Protein AF-A0A1W1H6T3-F1 (afdb_monomer)

Radius of gyration: 13.87 Å; Cα contacts (8 Å, |Δi|>4): 87; chains: 1; bounding box: 42×27×28 Å

Structure (mmCIF, N/CA/C/O backbone):
data_AF-A0A1W1H6T3-F1
#
_entry.id   AF-A0A1W1H6T3-F1
#
loop_
_atom_site.group_PDB
_atom_site.id
_atom_site.type_symbol
_atom_site.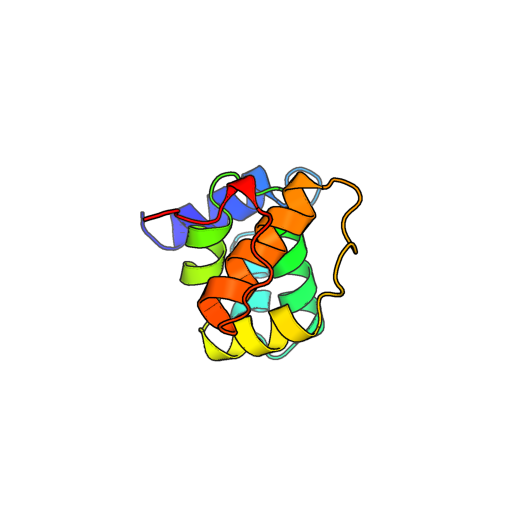label_atom_id
_atom_site.label_alt_id
_atom_site.label_comp_id
_atom_site.label_asym_id
_atom_site.label_entity_id
_atom_site.label_seq_id
_atom_site.pdbx_PDB_ins_code
_atom_site.Cartn_x
_atom_site.Cartn_y
_atom_site.Cartn_z
_atom_site.occupancy
_atom_site.B_iso_or_equiv
_atom_site.auth_seq_id
_atom_site.auth_comp_id
_atom_site.auth_asym_id
_atom_site.auth_atom_id
_atom_site.pdbx_PDB_model_num
ATOM 1 N N . MET A 1 1 ? 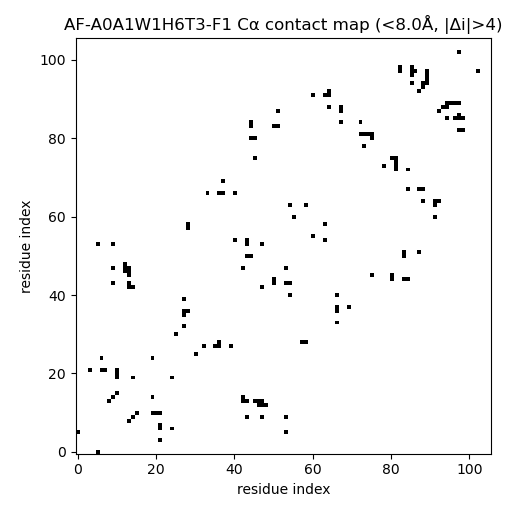-8.149 17.213 2.081 1.00 58.66 1 MET A N 1
ATOM 2 C CA . MET A 1 1 ? -8.982 16.043 1.744 1.00 58.66 1 MET A CA 1
ATOM 3 C C . MET A 1 1 ? -9.211 15.285 3.036 1.00 58.66 1 MET A C 1
ATOM 5 O O . MET A 1 1 ? -8.232 14.930 3.682 1.00 58.66 1 MET A O 1
ATOM 9 N N . ASN A 1 2 ? -10.466 15.195 3.460 1.00 77.31 2 ASN A N 1
ATOM 10 C CA . ASN A 1 2 ? -10.915 14.418 4.617 1.00 77.31 2 ASN A CA 1
ATOM 11 C C . ASN A 1 2 ? -10.871 12.910 4.291 1.00 77.31 2 ASN A C 1
ATOM 13 O O . ASN A 1 2 ? -10.781 12.523 3.126 1.00 77.31 2 ASN A O 1
ATOM 17 N N . GLU A 1 3 ? -10.887 12.074 5.325 1.00 77.94 3 GLU A N 1
ATOM 18 C CA . GLU A 1 3 ? -10.712 10.616 5.233 1.00 77.94 3 GLU A CA 1
ATOM 19 C C . GLU A 1 3 ? -11.778 9.951 4.351 1.00 77.94 3 GLU A C 1
ATOM 21 O O . GLU A 1 3 ? -11.442 9.199 3.439 1.00 77.94 3 GLU A O 1
ATOM 26 N N . THR A 1 4 ? -13.039 10.365 4.495 1.00 81.75 4 THR A N 1
ATOM 27 C CA . THR A 1 4 ? -14.160 9.920 3.651 1.00 81.75 4 THR A CA 1
ATOM 28 C C . THR A 1 4 ? -13.899 10.134 2.157 1.00 81.75 4 THR A C 1
ATOM 30 O O . THR A 1 4 ? -14.205 9.266 1.341 1.00 81.75 4 THR A O 1
ATOM 33 N N . ASN A 1 5 ? -13.282 11.256 1.770 1.00 89.50 5 ASN A N 1
ATOM 34 C CA . ASN A 1 5 ? -12.971 11.508 0.362 1.00 89.50 5 ASN A CA 1
ATOM 35 C C . ASN A 1 5 ? -11.856 10.592 -0.155 1.00 89.50 5 ASN A C 1
ATOM 37 O O . ASN A 1 5 ? -11.878 10.229 -1.325 1.00 89.50 5 ASN A O 1
ATOM 41 N N . ILE A 1 6 ? -10.901 10.192 0.692 1.00 94.19 6 ILE A N 1
ATOM 42 C CA . ILE A 1 6 ? -9.864 9.228 0.297 1.00 94.19 6 ILE A CA 1
ATOM 43 C C . ILE A 1 6 ? -10.477 7.846 0.072 1.00 94.19 6 ILE A C 1
ATOM 45 O O . ILE A 1 6 ? -10.168 7.222 -0.939 1.00 94.19 6 ILE A O 1
ATOM 49 N N . LEU A 1 7 ? -11.358 7.384 0.962 1.00 95.88 7 LEU A N 1
ATOM 50 C CA . LEU A 1 7 ? -11.999 6.071 0.828 1.00 95.88 7 LEU A CA 1
ATOM 51 C C . LEU A 1 7 ? -12.849 5.982 -0.445 1.00 95.88 7 LEU A C 1
ATOM 53 O O . LEU A 1 7 ? -12.729 5.020 -1.199 1.00 95.88 7 LEU A O 1
ATOM 57 N N . ASN A 1 8 ? -13.626 7.027 -0.743 1.00 95.25 8 ASN A N 1
ATOM 58 C CA . ASN A 1 8 ? -14.386 7.109 -1.993 1.00 95.25 8 ASN A CA 1
ATOM 59 C C . ASN A 1 8 ? -13.478 7.095 -3.232 1.00 95.25 8 ASN A C 1
ATOM 61 O O . ASN A 1 8 ? -13.782 6.413 -4.211 1.00 95.25 8 ASN A O 1
ATOM 65 N N . THR A 1 9 ? -12.343 7.802 -3.196 1.00 94.94 9 THR A N 1
ATOM 66 C CA . THR A 1 9 ? -11.344 7.748 -4.276 1.00 94.94 9 THR A CA 1
ATOM 67 C C . THR A 1 9 ? -10.770 6.344 -4.436 1.00 94.94 9 THR A C 1
ATOM 69 O O . THR A 1 9 ? -10.646 5.869 -5.560 1.00 94.94 9 THR A O 1
ATOM 72 N N . VAL A 1 10 ? -10.466 5.645 -3.339 1.00 97.00 10 VAL A N 1
ATOM 73 C CA . VAL A 1 10 ? -9.972 4.263 -3.398 1.00 97.00 10 VAL A CA 1
ATOM 74 C C . VAL A 1 10 ? -10.995 3.330 -4.028 1.00 97.00 10 VAL A C 1
ATOM 76 O O . VAL A 1 10 ? -10.615 2.544 -4.888 1.00 97.00 10 VAL A O 1
ATOM 79 N N . ILE A 1 11 ? -12.275 3.439 -3.677 1.00 97.12 11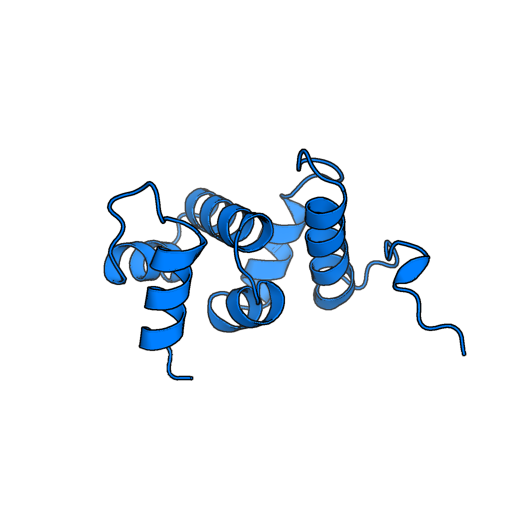 ILE A N 1
ATOM 80 C CA . ILE A 1 11 ? -13.326 2.631 -4.312 1.00 97.12 11 ILE A CA 1
ATOM 81 C C . ILE A 1 11 ? -13.377 2.927 -5.811 1.00 97.12 11 ILE A C 1
ATOM 83 O O . ILE A 1 11 ? -13.238 2.020 -6.628 1.00 97.12 11 ILE A O 1
ATOM 87 N N . LYS A 1 12 ? -13.472 4.212 -6.173 1.00 96.56 12 LYS A N 1
ATOM 88 C CA . LYS A 1 12 ? -13.575 4.658 -7.566 1.00 96.56 12 LYS A CA 1
ATOM 89 C C . LYS A 1 12 ? -12.381 4.236 -8.426 1.00 96.56 12 LYS A C 1
ATOM 91 O O . LYS A 1 12 ? -12.569 3.877 -9.581 1.00 96.56 12 LYS A O 1
ATOM 96 N N . GLU A 1 13 ? -11.160 4.344 -7.910 1.00 97.00 13 GLU A N 1
ATOM 97 C CA . GLU A 1 13 ? -9.942 4.087 -8.688 1.00 97.00 13 GLU A CA 1
ATOM 98 C C . GLU A 1 13 ? -9.487 2.629 -8.597 1.00 97.00 13 GLU A C 1
ATOM 100 O O . GLU A 1 13 ? -9.069 2.040 -9.590 1.00 97.00 13 GLU A O 1
ATOM 105 N N . CYS A 1 14 ? -9.530 2.035 -7.404 1.00 97.44 14 CYS A N 1
ATOM 106 C CA . CYS A 1 14 ? -8.887 0.751 -7.132 1.00 97.44 14 CYS A CA 1
ATOM 107 C C . CYS A 1 14 ? -9.845 -0.442 -7.205 1.00 97.44 14 CYS A C 1
ATOM 109 O O . CYS A 1 14 ? -9.372 -1.556 -7.456 1.00 97.44 14 CYS A O 1
ATOM 111 N N . PHE A 1 15 ? -11.147 -0.204 -7.019 1.00 96.56 15 PHE A N 1
ATOM 112 C CA . PHE A 1 15 ? -12.208 -1.214 -6.929 1.00 96.56 15 PHE A CA 1
ATOM 113 C C . PHE A 1 15 ? -13.389 -0.907 -7.861 1.00 96.56 15 PHE A C 1
ATOM 115 O O . PHE A 1 15 ? -14.519 -1.269 -7.562 1.00 96.56 15 PHE A O 1
ATOM 122 N N . TRP A 1 16 ? -13.133 -0.258 -8.999 1.00 93.12 16 TRP A N 1
ATOM 123 C CA . TRP A 1 16 ? -14.159 0.105 -9.987 1.00 93.12 16 TRP A CA 1
ATOM 124 C C . TRP A 1 16 ? -14.969 -1.093 -10.518 1.00 93.12 16 TRP A C 1
ATOM 126 O O . TRP A 1 16 ? -16.065 -0.910 -11.038 1.00 93.12 16 TRP A O 1
ATOM 136 N N . ASP A 1 17 ? -14.416 -2.299 -10.402 1.00 92.69 17 ASP A N 1
ATOM 137 C CA . ASP A 1 17 ? -14.969 -3.577 -10.841 1.00 92.69 17 ASP A CA 1
ATOM 138 C C . ASP A 1 17 ? -15.541 -4.443 -9.700 1.00 92.69 17 ASP A C 1
ATOM 140 O O . ASP A 1 17 ? -15.964 -5.571 -9.947 1.00 92.69 17 ASP A O 1
ATOM 144 N N . TYR A 1 18 ? -15.574 -3.940 -8.461 1.00 92.00 18 TYR A N 1
ATOM 145 C CA . TYR A 1 18 ? -16.058 -4.677 -7.290 1.00 92.00 18 TYR A CA 1
ATOM 146 C C . TYR A 1 18 ? -17.127 -3.896 -6.520 1.00 92.00 18 TYR A C 1
ATOM 148 O O . TYR A 1 18 ? -17.136 -2.668 -6.507 1.00 92.00 18 TYR A O 1
ATOM 156 N N . ASP A 1 19 ? -17.979 -4.622 -5.796 1.00 94.00 19 ASP A N 1
ATOM 157 C CA . ASP A 1 19 ? -18.987 -4.042 -4.903 1.00 94.00 19 ASP A CA 1
ATOM 158 C C . ASP A 1 19 ? -18.403 -3.802 -3.499 1.00 94.00 19 ASP A C 1
ATOM 160 O O . ASP A 1 19 ? -18.697 -4.523 -2.548 1.00 94.00 19 ASP A O 1
ATOM 164 N N . TYR A 1 20 ? -17.480 -2.839 -3.393 1.00 95.56 20 TYR A N 1
ATOM 165 C CA . TYR A 1 20 ? -16.897 -2.405 -2.118 1.00 95.56 20 TYR A CA 1
ATOM 166 C C . TYR A 1 20 ? -17.530 -1.104 -1.636 1.00 95.56 20 TYR A C 1
ATOM 168 O O . TYR A 1 20 ? -17.632 -0.125 -2.377 1.00 95.56 20 TYR A O 1
ATOM 176 N N . THR A 1 21 ? -17.840 -1.051 -0.345 1.00 96.44 21 THR A N 1
ATOM 177 C CA . THR A 1 21 ? -18.236 0.174 0.351 1.00 96.44 21 THR A CA 1
ATOM 178 C C . THR A 1 21 ? -17.061 0.789 1.109 1.00 96.44 21 THR A C 1
ATOM 180 O O . 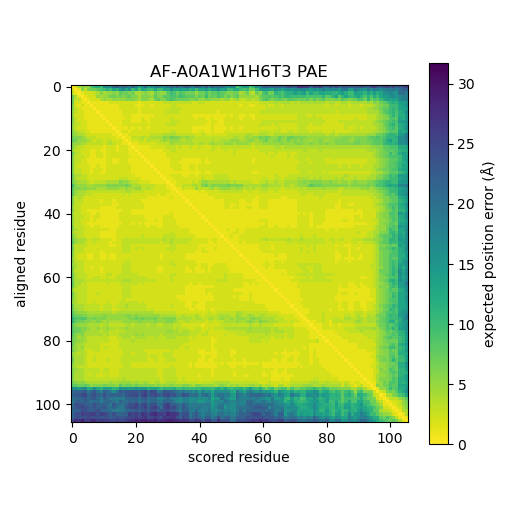THR A 1 21 ? -16.030 0.153 1.341 1.00 96.44 21 THR A O 1
ATOM 183 N N . THR A 1 22 ? -17.204 2.038 1.565 1.00 95.94 22 THR A N 1
ATOM 184 C CA . THR A 1 22 ? -16.171 2.676 2.402 1.00 95.94 22 THR A CA 1
ATOM 185 C C . THR A 1 22 ? -15.961 1.913 3.705 1.00 95.94 22 THR A C 1
ATOM 187 O O . THR A 1 22 ? -14.831 1.821 4.174 1.00 95.94 22 THR A O 1
ATOM 190 N N . LYS A 1 23 ? -17.026 1.306 4.241 1.00 96.12 23 LYS A N 1
ATOM 191 C CA . LYS A 1 23 ? -16.986 0.516 5.471 1.00 96.12 23 LYS A CA 1
ATOM 192 C C . LYS A 1 23 ? -16.191 -0.777 5.303 1.00 96.12 23 LYS A C 1
ATOM 194 O O . LYS A 1 23 ? -15.485 -1.175 6.221 1.00 96.12 23 LYS A O 1
ATOM 199 N N . ASP A 1 24 ? -16.246 -1.401 4.130 1.00 96.69 24 ASP A N 1
ATOM 200 C CA . ASP A 1 24 ? -15.435 -2.588 3.838 1.00 96.69 24 ASP A CA 1
ATOM 201 C C . ASP A 1 24 ? -13.945 -2.240 3.824 1.00 96.69 24 ASP A C 1
ATOM 203 O O . ASP A 1 24 ? -13.126 -2.946 4.411 1.00 96.69 24 ASP A O 1
ATOM 207 N N . ILE A 1 25 ? -13.591 -1.100 3.224 1.00 96.75 25 ILE A N 1
ATOM 208 C CA . ILE A 1 25 ? -12.210 -0.607 3.217 1.00 96.75 25 ILE A CA 1
ATOM 209 C C . ILE A 1 25 ? -11.747 -0.244 4.637 1.00 96.75 25 ILE A C 1
ATOM 211 O O . ILE A 1 25 ? -10.639 -0.611 5.027 1.00 96.75 25 ILE A O 1
ATOM 215 N N . GLU A 1 26 ? -12.589 0.417 5.437 1.00 96.12 26 GLU A N 1
ATOM 216 C CA . GLU A 1 26 ? -12.307 0.695 6.853 1.00 96.12 26 GLU A CA 1
ATOM 217 C C . GLU A 1 26 ? -12.075 -0.595 7.648 1.00 96.12 26 GLU A C 1
ATOM 219 O O . GLU A 1 26 ? -11.099 -0.691 8.394 1.00 96.12 26 GLU A O 1
ATOM 224 N N . ASN A 1 27 ? -12.914 -1.615 7.449 1.00 96.62 27 ASN A N 1
ATOM 225 C CA . ASN A 1 27 ? -12.765 -2.911 8.108 1.00 96.62 27 ASN A CA 1
ATOM 226 C C . ASN A 1 27 ? -11.422 -3.574 7.770 1.00 96.62 27 ASN A C 1
ATOM 228 O O . ASN A 1 27 ? -10.789 -4.142 8.658 1.00 96.62 27 ASN A O 1
ATOM 232 N N . ILE A 1 28 ? -10.943 -3.456 6.528 1.00 96.62 28 ILE A N 1
ATOM 233 C CA . ILE A 1 28 ? -9.619 -3.961 6.133 1.00 96.62 28 ILE A CA 1
ATOM 234 C C . ILE A 1 28 ? -8.501 -3.180 6.841 1.00 96.62 28 ILE A C 1
ATOM 236 O O . ILE A 1 28 ? -7.548 -3.768 7.357 1.00 96.62 28 ILE A O 1
ATOM 240 N N . ILE A 1 29 ? -8.601 -1.849 6.877 1.00 94.94 29 ILE A N 1
ATOM 241 C CA . ILE A 1 29 ? -7.572 -0.972 7.454 1.00 94.94 29 ILE A CA 1
ATOM 242 C C . ILE A 1 29 ? -7.448 -1.167 8.970 1.00 94.94 29 ILE A C 1
ATOM 244 O O . ILE A 1 29 ? -6.337 -1.275 9.500 1.00 94.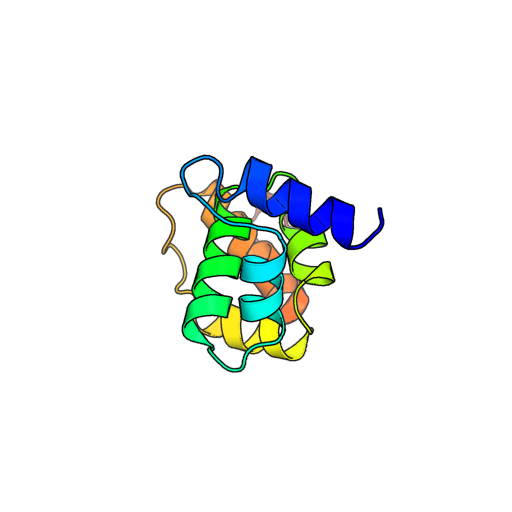94 29 ILE A O 1
ATOM 248 N N . TYR A 1 30 ? -8.576 -1.208 9.675 1.00 94.06 30 TYR A N 1
ATOM 249 C CA . TYR A 1 30 ? -8.605 -1.319 11.134 1.00 94.06 30 TYR A CA 1
ATOM 250 C C . TYR A 1 30 ? -8.642 -2.767 11.628 1.00 94.06 30 TYR A C 1
ATOM 252 O O . TYR A 1 30 ? -8.394 -3.018 12.807 1.00 94.06 30 TYR A O 1
ATOM 260 N N . GLY A 1 31 ? -8.907 -3.720 10.737 1.00 92.75 31 GLY A N 1
ATOM 261 C CA . GLY A 1 31 ? -8.858 -5.143 11.027 1.00 92.75 31 GLY A CA 1
ATOM 262 C C . GLY A 1 31 ? -7.438 -5.667 11.253 1.00 92.75 31 GLY A C 1
ATOM 263 O O . GLY A 1 31 ? -6.427 -5.028 10.948 1.00 92.75 31 GLY A O 1
ATOM 264 N N . ASN A 1 32 ? -7.362 -6.895 11.766 1.00 90.94 32 ASN A N 1
ATOM 265 C CA . ASN A 1 32 ? -6.098 -7.586 12.056 1.00 90.94 32 ASN A CA 1
ATOM 266 C C . ASN A 1 32 ? -5.628 -8.504 10.911 1.00 90.94 32 ASN A C 1
ATOM 268 O O . ASN A 1 32 ? -4.592 -9.162 11.017 1.00 90.94 32 ASN A O 1
ATOM 272 N N . GLN A 1 33 ? -6.382 -8.559 9.813 1.00 94.50 33 GLN A N 1
ATOM 273 C CA . GLN A 1 33 ? -6.155 -9.476 8.700 1.00 94.50 33 GLN A CA 1
ATOM 274 C C . GLN A 1 33 ? -5.062 -8.924 7.777 1.00 94.50 33 GLN A C 1
ATOM 276 O O . GLN A 1 33 ? -5.311 -8.114 6.885 1.00 94.50 33 GLN A O 1
ATOM 281 N N . LYS A 1 34 ? -3.813 -9.349 8.00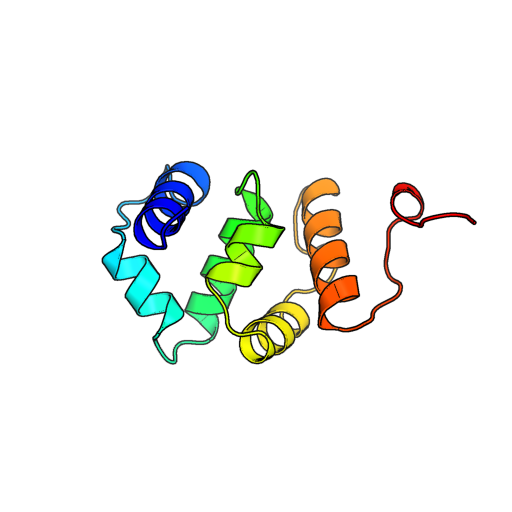8 1.00 94.19 34 LYS A N 1
ATOM 282 C CA . LYS A 1 34 ? -2.647 -8.836 7.265 1.00 94.19 34 LYS A CA 1
ATOM 283 C C . LYS A 1 34 ? -2.737 -9.090 5.756 1.00 94.19 34 LYS A C 1
ATOM 285 O O . LYS A 1 34 ? -2.231 -8.277 4.985 1.00 94.19 34 LYS A O 1
ATOM 290 N N . ASP A 1 35 ? -3.378 -10.176 5.337 1.00 96.06 35 ASP A N 1
ATOM 291 C CA . ASP A 1 35 ? -3.502 -10.524 3.919 1.00 96.06 35 ASP A CA 1
ATOM 292 C C . ASP A 1 35 ? -4.481 -9.601 3.182 1.00 96.06 35 ASP A C 1
ATOM 294 O O . ASP A 1 35 ? -4.201 -9.182 2.058 1.00 96.06 35 ASP A O 1
ATOM 298 N N . GLU A 1 36 ? -5.567 -9.180 3.836 1.00 97.06 36 GLU A N 1
ATOM 299 C CA . GLU A 1 36 ? -6.500 -8.192 3.279 1.00 97.06 36 GLU A CA 1
ATOM 300 C C . GLU A 1 36 ? -5.841 -6.815 3.146 1.00 97.06 36 GLU A C 1
ATOM 302 O O . GLU A 1 36 ? -5.957 -6.158 2.110 1.00 97.06 36 GLU A O 1
ATOM 307 N N . LYS A 1 37 ? -5.068 -6.398 4.157 1.00 98.00 37 LYS A N 1
ATOM 308 C CA . LYS A 1 37 ? -4.274 -5.161 4.096 1.00 98.00 37 LYS A CA 1
ATOM 309 C C . LYS A 1 37 ? -3.266 -5.189 2.952 1.00 98.00 37 LYS A C 1
ATOM 311 O O . LYS A 1 37 ? -3.115 -4.203 2.231 1.00 98.00 37 LYS A O 1
ATOM 316 N N . LEU A 1 38 ? -2.595 -6.326 2.763 1.00 98.12 38 LEU A N 1
ATOM 317 C CA . LEU A 1 38 ? -1.652 -6.525 1.666 1.00 98.12 38 LEU A CA 1
ATOM 318 C C . LEU A 1 38 ? -2.352 -6.447 0.309 1.00 98.12 38 LEU A C 1
ATOM 320 O O . LEU A 1 38 ? -1.836 -5.815 -0.614 1.00 98.12 38 LEU A O 1
ATOM 324 N N . TYR A 1 39 ? -3.525 -7.063 0.188 1.00 97.31 39 TYR A N 1
ATOM 325 C CA . TYR A 1 39 ? -4.346 -6.987 -1.013 1.00 97.31 39 TYR A CA 1
ATOM 326 C C . TYR A 1 39 ? -4.758 -5.541 -1.329 1.00 97.31 39 TYR A C 1
ATOM 328 O O . TYR A 1 39 ? -4.529 -5.071 -2.447 1.00 97.31 39 TYR A O 1
ATOM 336 N N . LEU A 1 40 ? -5.262 -4.802 -0.335 1.00 97.94 40 LEU A N 1
ATOM 337 C CA . LEU A 1 40 ? -5.631 -3.393 -0.476 1.00 97.94 40 LEU A CA 1
ATOM 338 C C . LEU A 1 40 ? -4.435 -2.533 -0.911 1.00 97.94 40 LEU A C 1
ATOM 340 O O . LEU A 1 40 ? -4.543 -1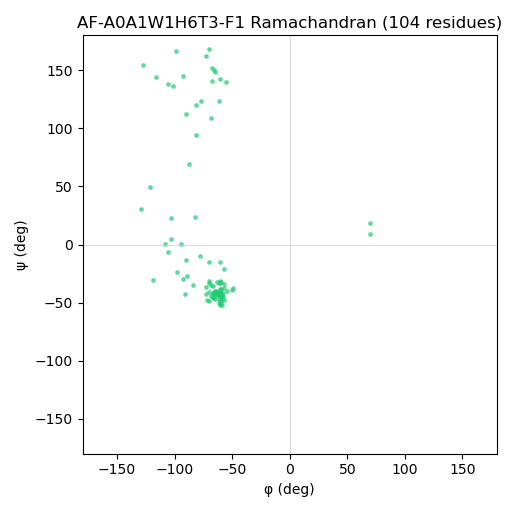.767 -1.870 1.00 97.94 40 LEU A O 1
ATOM 344 N N . LEU A 1 41 ? -3.273 -2.696 -0.269 1.00 98.31 41 LEU A N 1
ATOM 345 C CA . LEU A 1 41 ? -2.059 -1.965 -0.641 1.00 98.31 41 LEU A CA 1
ATOM 346 C C . LEU A 1 41 ? -1.643 -2.259 -2.090 1.00 98.31 41 LEU A C 1
ATOM 348 O O . LEU A 1 41 ? -1.320 -1.336 -2.839 1.00 98.31 41 LEU A O 1
ATOM 352 N N . LYS A 1 42 ? -1.698 -3.526 -2.520 1.00 97.75 42 LYS A N 1
ATOM 353 C CA . LYS A 1 42 ? -1.403 -3.905 -3.910 1.00 97.75 42 LYS A CA 1
ATOM 354 C C . LYS A 1 42 ? -2.376 -3.253 -4.894 1.00 97.75 42 LYS A C 1
ATOM 356 O O . LYS A 1 42 ? -1.925 -2.765 -5.928 1.00 97.75 42 LYS A O 1
ATOM 361 N N . LYS A 1 43 ? -3.675 -3.188 -4.578 1.00 97.75 43 LYS A N 1
ATOM 362 C CA . LYS A 1 43 ? -4.683 -2.508 -5.414 1.00 97.75 43 LYS A CA 1
ATOM 363 C C . LYS A 1 43 ? -4.410 -1.004 -5.521 1.00 97.75 43 LYS A C 1
ATOM 365 O O . LYS A 1 43 ? -4.461 -0.464 -6.624 1.00 97.75 43 LYS A O 1
ATOM 370 N N . ILE A 1 44 ? -4.025 -0.351 -4.422 1.00 97.88 44 ILE A N 1
ATOM 371 C CA . ILE A 1 44 ? -3.630 1.069 -4.412 1.00 97.88 44 ILE A CA 1
ATOM 372 C C . ILE A 1 44 ? -2.403 1.308 -5.298 1.00 97.88 44 ILE A C 1
ATOM 374 O O . ILE A 1 44 ? -2.415 2.213 -6.129 1.00 97.88 44 ILE A O 1
ATOM 378 N N . ILE A 1 45 ? -1.363 0.479 -5.174 1.00 97.31 45 ILE A N 1
ATOM 379 C CA . ILE A 1 45 ? -0.153 0.569 -6.008 1.00 97.31 45 ILE A CA 1
ATOM 380 C C . ILE A 1 45 ? -0.495 0.381 -7.490 1.00 97.31 45 ILE A C 1
ATOM 382 O O . ILE A 1 45 ? 0.016 1.116 -8.342 1.00 97.31 45 ILE A O 1
ATOM 386 N N . LEU A 1 46 ? -1.363 -0.587 -7.790 1.00 96.25 46 LEU A N 1
ATOM 387 C CA . LEU A 1 46 ? -1.753 -0.939 -9.149 1.00 96.25 46 LEU A CA 1
ATOM 388 C C . LEU A 1 46 ? -2.516 0.199 -9.833 1.00 96.25 46 LEU A C 1
ATOM 390 O O . LEU A 1 46 ? -2.196 0.543 -10.971 1.00 96.25 46 LEU A O 1
ATOM 394 N N . ASN A 1 47 ? -3.491 0.777 -9.129 1.00 96.50 47 ASN A N 1
ATOM 395 C CA . ASN A 1 47 ? -4.560 1.545 -9.761 1.00 96.50 47 ASN A CA 1
ATOM 396 C C . ASN A 1 47 ? -4.626 3.012 -9.335 1.00 96.50 47 ASN A C 1
ATOM 398 O O . ASN A 1 47 ? -5.031 3.842 -10.145 1.00 96.50 47 ASN A O 1
ATOM 402 N N . SER A 1 48 ? -4.230 3.365 -8.108 1.00 96.75 48 SER A N 1
ATOM 403 C CA . SER A 1 48 ? -4.444 4.732 -7.631 1.00 96.75 48 SER A CA 1
ATOM 404 C C . SER A 1 48 ? -3.583 5.742 -8.390 1.00 96.75 48 SER A C 1
ATOM 406 O O . SER A 1 48 ? -2.407 5.491 -8.694 1.00 96.75 48 SER A O 1
ATOM 408 N N . SER A 1 49 ? -4.175 6.900 -8.679 1.00 94.44 49 SER A N 1
ATOM 409 C CA . SER A 1 49 ? -3.491 8.042 -9.287 1.00 94.44 49 SER A CA 1
ATOM 410 C C . SER A 1 49 ? -2.498 8.699 -8.317 1.00 94.44 49 SER A C 1
ATOM 412 O O . SER A 1 49 ? -1.420 9.121 -8.733 1.00 94.44 49 SER A O 1
ATOM 414 N N . ASP A 1 50 ? -2.810 8.693 -7.016 1.00 95.06 50 ASP A N 1
ATOM 415 C CA . ASP A 1 50 ? -2.012 9.272 -5.924 1.00 95.06 50 ASP A CA 1
ATOM 416 C C . ASP A 1 50 ? -1.639 8.197 -4.882 1.00 95.06 50 ASP A C 1
ATOM 418 O O . ASP A 1 50 ? -1.843 8.336 -3.671 1.00 95.06 50 ASP A O 1
ATOM 422 N N . PHE A 1 51 ? -1.105 7.072 -5.377 1.00 95.75 51 PHE A N 1
ATOM 423 C CA . PHE A 1 51 ? -0.808 5.868 -4.589 1.00 95.75 51 PHE A CA 1
ATOM 424 C C . PHE A 1 51 ? -0.013 6.157 -3.308 1.00 95.75 51 PHE A C 1
ATOM 426 O O . PHE A 1 51 ? -0.272 5.556 -2.267 1.00 95.75 51 PHE A O 1
ATOM 433 N N . PHE A 1 52 ? 0.946 7.086 -3.371 1.00 95.31 52 PHE A N 1
ATOM 434 C CA . PHE A 1 52 ? 1.839 7.388 -2.260 1.00 95.31 52 PHE A CA 1
ATOM 435 C C . PHE A 1 52 ? 1.088 8.081 -1.124 1.00 95.31 52 PHE A C 1
ATOM 437 O O . PHE A 1 52 ? 1.176 7.672 0.036 1.00 95.31 52 PHE A O 1
ATOM 444 N N . ARG A 1 53 ? 0.301 9.113 -1.448 1.00 95.25 53 ARG A N 1
ATOM 445 C CA . ARG A 1 53 ? -0.502 9.825 -0.454 1.00 95.25 53 ARG A CA 1
ATOM 446 C C . ARG A 1 53 ? -1.591 8.932 0.118 1.00 95.25 53 ARG A C 1
ATOM 448 O O . ARG A 1 53 ? -1.820 8.988 1.325 1.00 95.25 53 ARG A O 1
ATOM 455 N N . VAL A 1 54 ? -2.255 8.140 -0.723 1.00 96.75 54 VAL A N 1
ATOM 456 C CA . VAL A 1 54 ? -3.306 7.210 -0.294 1.00 96.75 54 VAL A CA 1
ATOM 457 C C . VAL A 1 54 ? -2.727 6.171 0.667 1.00 96.75 54 VAL A C 1
ATOM 459 O O . VAL A 1 54 ? -3.231 6.046 1.779 1.00 96.75 54 VAL A O 1
ATOM 462 N N . ALA A 1 55 ? -1.620 5.510 0.311 1.00 97.00 55 ALA A N 1
ATOM 463 C CA . ALA A 1 55 ? -0.959 4.543 1.188 1.00 97.00 55 ALA A CA 1
ATOM 464 C C . ALA A 1 55 ? -0.558 5.173 2.534 1.00 97.00 55 ALA A C 1
ATOM 466 O O . ALA A 1 55 ? -0.906 4.647 3.589 1.00 97.00 55 ALA A O 1
ATOM 467 N N . LYS A 1 56 ? 0.078 6.354 2.506 1.00 95.94 56 LYS A N 1
ATOM 468 C CA . LYS A 1 56 ? 0.470 7.099 3.714 1.00 95.94 56 LYS A CA 1
ATOM 469 C C . LYS A 1 56 ? -0.713 7.467 4.614 1.00 95.94 56 LYS A C 1
ATOM 471 O O . LYS A 1 56 ? -0.541 7.615 5.820 1.00 95.94 56 LYS A O 1
ATOM 476 N N . ARG A 1 57 ? -1.888 7.717 4.034 1.00 95.12 57 ARG A N 1
ATOM 477 C CA . ARG A 1 57 ? -3.084 8.134 4.778 1.00 95.12 57 ARG A CA 1
ATOM 478 C C . ARG A 1 57 ? -3.857 6.961 5.358 1.00 95.12 57 ARG A C 1
ATOM 480 O O . ARG A 1 57 ? -4.420 7.127 6.431 1.00 95.12 57 ARG A O 1
ATOM 487 N N . LEU A 1 58 ? -3.891 5.828 4.661 1.00 95.00 58 LEU A N 1
ATOM 488 C CA . LEU A 1 58 ? -4.699 4.678 5.061 1.00 95.00 58 LEU A CA 1
ATOM 489 C C . LEU A 1 58 ? -3.967 3.714 5.990 1.00 95.00 58 LEU A C 1
ATOM 491 O O . LEU A 1 58 ? -4.608 3.043 6.788 1.00 95.00 58 LEU A O 1
ATOM 495 N N . PHE A 1 59 ? -2.641 3.638 5.922 1.00 95.88 59 PHE A N 1
ATOM 496 C CA . PHE A 1 59 ? -1.878 2.679 6.712 1.00 95.88 59 PHE A CA 1
ATOM 497 C C . PHE A 1 59 ? -0.962 3.379 7.710 1.00 95.88 59 PHE A C 1
ATOM 499 O O . PHE A 1 59 ? -0.370 4.422 7.427 1.00 95.88 59 PHE A O 1
ATOM 506 N N . LYS A 1 60 ? -0.802 2.764 8.886 1.00 94.81 60 LYS A N 1
ATOM 507 C CA . LYS A 1 60 ? 0.249 3.152 9.831 1.00 94.81 60 LYS A CA 1
ATOM 508 C C . LYS A 1 60 ? 1.613 2.848 9.218 1.00 94.81 60 LYS A C 1
ATOM 510 O O . LYS A 1 60 ? 1.760 1.896 8.460 1.00 94.81 60 LYS A O 1
ATOM 515 N N . GLU A 1 61 ? 2.626 3.622 9.591 1.00 95.69 61 GLU A N 1
ATOM 516 C CA . GLU A 1 61 ? 3.973 3.454 9.038 1.00 95.69 61 GLU A CA 1
ATOM 517 C C . GLU A 1 61 ? 4.534 2.040 9.265 1.00 95.69 61 GLU A C 1
ATOM 519 O O . GLU A 1 61 ? 5.058 1.436 8.334 1.00 95.69 61 GLU A O 1
ATOM 524 N N . ASN A 1 62 ? 4.376 1.485 10.471 1.00 95.50 62 ASN A N 1
ATOM 525 C CA . ASN A 1 62 ? 4.845 0.127 10.768 1.00 95.50 62 ASN A CA 1
ATOM 526 C C . ASN A 1 62 ? 4.102 -0.933 9.940 1.00 95.50 62 ASN A C 1
ATOM 528 O O . ASN A 1 62 ? 4.747 -1.827 9.399 1.00 95.50 62 ASN A O 1
ATOM 532 N N . ASP A 1 63 ? 2.783 -0.784 9.757 1.00 95.56 63 ASP A N 1
ATOM 533 C CA . ASP A 1 63 ? 2.006 -1.656 8.867 1.00 95.56 63 ASP A CA 1
ATOM 534 C C . ASP A 1 63 ? 2.545 -1.562 7.430 1.00 95.56 63 ASP A C 1
ATOM 536 O O . ASP A 1 63 ? 2.743 -2.586 6.786 1.00 95.56 63 ASP A O 1
ATOM 540 N N . LEU A 1 64 ? 2.844 -0.359 6.923 1.00 96.94 64 LEU A N 1
ATOM 541 C CA . LEU A 1 64 ? 3.416 -0.196 5.580 1.00 96.94 64 LEU A CA 1
ATOM 542 C C . LEU A 1 64 ? 4.752 -0.913 5.430 1.00 96.94 64 LEU A C 1
ATOM 544 O O . LEU A 1 64 ? 4.942 -1.584 4.420 1.00 96.94 64 LEU A O 1
ATOM 548 N N . LYS A 1 65 ? 5.657 -0.802 6.409 1.00 97.50 65 LYS A N 1
ATOM 549 C CA . LYS A 1 65 ? 6.956 -1.492 6.361 1.00 97.50 65 LYS A CA 1
ATOM 550 C C . LYS A 1 65 ? 6.762 -3.004 6.246 1.00 97.50 65 LYS A C 1
ATOM 552 O O . LYS A 1 65 ? 7.240 -3.604 5.286 1.00 97.50 65 LYS A O 1
ATOM 557 N N . GLU A 1 66 ? 5.962 -3.586 7.141 1.00 97.12 66 GLU A N 1
ATOM 558 C CA . GLU A 1 66 ? 5.669 -5.025 7.136 1.00 97.12 66 GLU A CA 1
ATOM 559 C C . GLU A 1 66 ? 4.996 -5.490 5.836 1.00 97.12 66 GLU A C 1
ATOM 561 O O . GLU A 1 66 ? 5.295 -6.562 5.308 1.00 97.12 66 GLU A O 1
ATOM 566 N N . LEU A 1 67 ? 4.053 -4.705 5.309 1.00 97.88 67 LEU A N 1
ATOM 567 C CA . LEU A 1 67 ? 3.348 -5.046 4.076 1.00 97.88 67 LEU A CA 1
ATOM 568 C C . LEU A 1 67 ? 4.266 -4.940 2.858 1.00 97.88 67 LEU A C 1
ATOM 570 O O . LEU A 1 67 ? 4.210 -5.803 1.985 1.00 97.88 67 LEU A O 1
ATOM 574 N N . LEU A 1 68 ? 5.114 -3.911 2.793 1.00 97.00 68 LEU A N 1
ATOM 575 C CA . LEU A 1 68 ? 6.054 -3.704 1.694 1.00 97.00 68 LEU A CA 1
ATOM 576 C C . LEU A 1 68 ? 7.093 -4.820 1.628 1.00 97.00 68 LEU A C 1
ATOM 578 O O . LEU A 1 68 ? 7.360 -5.305 0.531 1.00 97.00 68 LEU A O 1
ATOM 582 N N . GLU A 1 69 ? 7.619 -5.279 2.766 1.00 96.38 69 GLU A N 1
ATOM 583 C CA . GLU A 1 69 ? 8.541 -6.422 2.832 1.00 96.38 69 GLU A CA 1
ATOM 584 C C . GLU A 1 69 ? 7.944 -7.695 2.214 1.00 96.38 69 GLU A C 1
ATOM 586 O O . GLU A 1 69 ? 8.656 -8.453 1.557 1.00 96.38 69 GLU A O 1
ATOM 591 N N . LYS A 1 70 ? 6.624 -7.886 2.338 1.00 97.19 70 LYS A N 1
ATOM 592 C CA . LYS A 1 70 ? 5.887 -9.022 1.758 1.00 97.19 70 LYS A CA 1
ATOM 593 C C . LYS A 1 70 ? 5.604 -8.900 0.261 1.00 97.19 70 LYS A C 1
ATOM 595 O O . LYS A 1 70 ? 5.105 -9.857 -0.333 1.00 97.19 70 LYS A O 1
ATOM 600 N N . ILE A 1 71 ? 5.846 -7.746 -0.361 1.00 96.19 71 ILE A N 1
ATOM 601 C CA . ILE A 1 71 ? 5.662 -7.554 -1.804 1.00 96.19 71 ILE A CA 1
ATOM 602 C C . ILE A 1 71 ? 6.979 -7.908 -2.509 1.00 96.19 71 ILE A C 1
ATOM 604 O O . ILE A 1 71 ? 7.956 -7.174 -2.348 1.00 96.19 71 ILE A O 1
ATOM 608 N N . PRO A 1 72 ? 7.032 -8.993 -3.310 1.00 92.31 72 PRO A N 1
ATOM 609 C CA . PRO A 1 72 ? 8.236 -9.337 -4.056 1.00 92.31 72 PRO A CA 1
ATOM 610 C C . PRO A 1 72 ? 8.563 -8.276 -5.112 1.00 92.31 72 PRO A C 1
ATOM 612 O O . PRO A 1 72 ? 7.665 -7.684 -5.715 1.00 92.31 72 PRO A O 1
ATOM 615 N N . TYR A 1 73 ? 9.849 -8.076 -5.397 1.00 87.12 73 TYR A N 1
ATOM 616 C CA . TYR A 1 73 ? 10.267 -7.245 -6.526 1.00 87.12 73 TYR A CA 1
ATOM 617 C C . TYR A 1 73 ? 9.753 -7.812 -7.848 1.00 87.12 73 TYR A C 1
ATOM 619 O O . TYR A 1 73 ? 9.722 -9.025 -8.044 1.00 87.12 73 TYR A O 1
ATOM 627 N N . GLY A 1 74 ? 9.361 -6.930 -8.768 1.00 88.12 74 GLY A N 1
ATOM 628 C CA . GLY A 1 74 ? 8.924 -7.343 -10.102 1.00 88.12 74 GLY A CA 1
ATOM 629 C C . GLY A 1 74 ? 7.582 -8.081 -10.129 1.00 88.12 74 GLY A C 1
ATOM 630 O O . GLY A 1 74 ? 7.219 -8.610 -11.173 1.00 88.12 74 GLY A O 1
ATOM 631 N N . CYS A 1 75 ? 6.831 -8.139 -9.018 1.00 91.69 75 CYS A N 1
ATOM 632 C CA . CYS A 1 75 ? 5.592 -8.919 -8.955 1.00 91.69 75 CYS A CA 1
ATOM 633 C C . CYS A 1 75 ? 4.446 -8.333 -9.792 1.00 91.69 75 CYS A C 1
ATOM 635 O O . CYS A 1 75 ? 3.443 -9.007 -10.020 1.00 91.69 75 CYS A O 1
ATOM 637 N N . PHE A 1 76 ? 4.557 -7.073 -10.216 1.00 94.00 76 PHE A N 1
ATOM 638 C CA . PHE A 1 76 ? 3.571 -6.442 -11.083 1.00 94.00 76 PHE A CA 1
ATOM 639 C C . PHE A 1 76 ? 3.946 -6.601 -12.555 1.00 94.00 76 PHE A C 1
ATOM 641 O O . PHE A 1 76 ? 5.116 -6.530 -12.924 1.00 94.00 76 PHE A O 1
ATOM 648 N N . LYS A 1 77 ? 2.930 -6.753 -13.411 1.00 93.12 77 LYS A N 1
ATOM 649 C CA . LYS A 1 77 ? 3.108 -6.948 -14.856 1.00 93.12 77 LYS A CA 1
ATOM 650 C C . LYS A 1 77 ? 3.831 -5.778 -15.526 1.00 93.12 77 LYS A C 1
ATOM 652 O O . LYS A 1 77 ? 4.618 -5.997 -16.441 1.00 93.12 77 LYS A O 1
ATOM 657 N N . HIS A 1 78 ? 3.542 -4.545 -15.111 1.00 93.81 78 HIS A N 1
ATOM 658 C CA . HIS A 1 78 ? 4.089 -3.353 -15.753 1.00 93.81 78 HIS A CA 1
ATOM 659 C C . HIS A 1 78 ? 5.185 -2.701 -14.908 1.00 93.81 78 HIS A C 1
ATOM 661 O O . HIS A 1 78 ? 5.053 -2.532 -13.696 1.00 93.81 78 HIS A O 1
ATOM 667 N N . GLU A 1 79 ? 6.260 -2.260 -15.564 1.00 90.50 79 GLU A N 1
ATOM 668 C CA . GLU A 1 79 ? 7.424 -1.655 -14.903 1.00 90.50 79 GLU A CA 1
ATOM 669 C C . GLU A 1 79 ? 7.059 -0.424 -14.057 1.00 90.50 79 GLU A C 1
ATOM 671 O O . GLU A 1 79 ? 7.584 -0.238 -12.955 1.00 90.50 79 GLU A O 1
ATOM 676 N N . PHE A 1 80 ? 6.110 0.397 -14.524 1.00 90.56 80 PHE A N 1
ATOM 677 C CA . PHE A 1 80 ? 5.677 1.580 -13.779 1.00 90.56 80 PHE A CA 1
ATOM 678 C C . PHE A 1 80 ? 5.085 1.217 -12.407 1.00 90.56 80 PHE A C 1
ATOM 680 O O . PHE A 1 80 ? 5.282 1.955 -11.447 1.00 90.56 80 PHE A O 1
ATOM 687 N N . GLN A 1 81 ? 4.420 0.064 -12.277 1.00 94.31 81 GLN A N 1
ATOM 688 C CA . GLN A 1 81 ? 3.849 -0.413 -11.012 1.00 94.31 81 GLN A CA 1
ATOM 689 C C . GLN A 1 81 ? 4.960 -0.877 -10.067 1.00 94.31 81 GLN A C 1
ATOM 691 O O . GLN A 1 81 ? 4.980 -0.500 -8.898 1.00 94.31 81 GLN A O 1
ATOM 696 N N . ASN A 1 82 ? 5.953 -1.601 -10.588 1.00 93.06 82 ASN A N 1
ATOM 697 C CA . ASN A 1 82 ? 7.136 -1.983 -9.811 1.00 93.06 82 ASN A CA 1
ATOM 698 C C . ASN A 1 82 ? 7.945 -0.757 -9.352 1.00 93.06 82 ASN A C 1
ATOM 700 O O . ASN A 1 82 ? 8.490 -0.742 -8.253 1.00 93.06 82 ASN A O 1
ATOM 704 N N . THR A 1 83 ? 7.951 0.316 -10.143 1.00 92.00 83 THR A N 1
ATOM 705 C CA . THR A 1 83 ? 8.573 1.592 -9.760 1.00 92.00 83 THR A CA 1
ATOM 706 C C . THR A 1 83 ? 7.849 2.267 -8.595 1.00 92.00 83 THR A C 1
ATOM 708 O O . THR A 1 83 ? 8.495 2.856 -7.732 1.00 92.00 83 THR A O 1
ATOM 711 N N . ARG A 1 84 ? 6.517 2.151 -8.523 1.00 94.12 84 ARG A N 1
ATOM 712 C CA . ARG A 1 84 ? 5.731 2.627 -7.372 1.00 94.12 84 ARG A CA 1
ATOM 713 C C . ARG A 1 84 ? 6.070 1.849 -6.098 1.00 94.12 84 ARG A C 1
ATOM 715 O O . ARG A 1 84 ? 6.207 2.462 -5.043 1.00 94.12 84 ARG A O 1
ATOM 722 N N . VAL A 1 85 ? 6.269 0.529 -6.199 1.00 95.06 85 VAL A N 1
ATOM 723 C CA . VAL A 1 85 ? 6.763 -0.298 -5.079 1.00 95.06 85 VAL A CA 1
ATOM 724 C C . VAL A 1 85 ? 8.135 0.189 -4.625 1.00 95.06 85 VAL A C 1
ATOM 726 O O . VAL A 1 85 ? 8.312 0.459 -3.442 1.00 95.06 85 VAL A O 1
ATOM 729 N N . ALA A 1 86 ? 9.079 0.359 -5.556 1.00 92.69 86 ALA A N 1
ATOM 730 C CA . ALA A 1 86 ? 10.418 0.854 -5.245 1.00 92.69 86 ALA A CA 1
ATOM 731 C C . ALA A 1 86 ? 10.374 2.233 -4.567 1.00 92.69 86 ALA A C 1
ATOM 733 O O . ALA A 1 86 ? 11.056 2.446 -3.574 1.00 92.69 86 ALA A O 1
ATOM 734 N N . ALA A 1 87 ? 9.517 3.148 -5.029 1.00 92.38 87 ALA A N 1
ATOM 735 C CA . ALA A 1 87 ? 9.346 4.457 -4.399 1.00 92.38 87 ALA A CA 1
ATOM 736 C C . ALA A 1 87 ? 8.869 4.354 -2.938 1.00 92.38 87 ALA A C 1
ATOM 738 O O . ALA A 1 87 ? 9.411 5.034 -2.066 1.00 92.38 87 ALA A O 1
ATOM 739 N N . LEU A 1 88 ? 7.889 3.488 -2.654 1.00 95.31 88 LEU A N 1
ATOM 740 C CA . LEU A 1 88 ? 7.430 3.245 -1.283 1.00 95.31 88 LEU A CA 1
ATOM 741 C C . LEU A 1 88 ? 8.522 2.590 -0.431 1.00 95.31 88 LEU A C 1
ATOM 743 O O . LEU A 1 88 ? 8.753 3.030 0.691 1.00 95.31 88 LEU A O 1
ATOM 747 N N . ARG A 1 89 ? 9.222 1.577 -0.952 1.00 95.00 89 ARG A N 1
ATOM 748 C CA . ARG A 1 89 ? 10.289 0.884 -0.214 1.00 95.00 89 ARG A CA 1
ATOM 749 C C . ARG A 1 89 ? 11.483 1.793 0.064 1.00 95.00 89 ARG A C 1
ATOM 751 O O . ARG A 1 89 ? 11.972 1.808 1.184 1.00 95.00 89 ARG A O 1
ATOM 758 N N . ASN A 1 90 ? 11.895 2.628 -0.883 1.00 92.56 90 ASN A N 1
ATOM 759 C CA . ASN A 1 90 ? 12.959 3.602 -0.645 1.00 92.56 90 ASN A CA 1
ATOM 760 C C . ASN A 1 90 ? 12.580 4.586 0.472 1.00 92.56 90 ASN A C 1
ATOM 762 O O . ASN A 1 90 ? 13.410 4.916 1.312 1.00 92.56 90 ASN A O 1
ATOM 766 N N . HIS A 1 91 ? 11.319 5.030 0.512 1.00 93.75 91 HIS A N 1
ATOM 767 C CA . HIS A 1 91 ? 10.854 5.947 1.552 1.00 93.75 91 HIS A CA 1
ATOM 768 C C . HIS A 1 91 ? 10.725 5.282 2.928 1.00 93.75 91 HIS A C 1
ATOM 770 O O . HIS A 1 91 ? 11.180 5.841 3.921 1.00 93.75 91 HIS A O 1
ATOM 776 N N . TYR A 1 92 ? 10.084 4.114 2.996 1.00 95.56 92 TYR A N 1
ATOM 777 C CA . TYR A 1 92 ? 9.718 3.481 4.264 1.00 95.56 92 TYR A CA 1
ATOM 778 C C . TYR A 1 92 ? 10.763 2.488 4.783 1.00 95.56 92 TYR A C 1
ATOM 780 O O . TYR A 1 92 ? 10.886 2.325 5.991 1.00 95.56 92 TYR A O 1
ATOM 788 N N . LEU A 1 93 ? 11.514 1.830 3.902 1.00 95.06 93 LEU A N 1
ATOM 789 C CA . LEU A 1 93 ? 12.538 0.839 4.255 1.00 95.06 93 LEU A CA 1
ATOM 790 C C . LEU A 1 93 ? 13.967 1.382 4.092 1.00 95.06 93 LEU A C 1
ATOM 792 O O . LEU A 1 93 ? 14.919 0.702 4.460 1.00 95.06 93 LEU A O 1
ATOM 796 N N . GLY A 1 94 ? 14.136 2.596 3.551 1.00 90.56 94 GLY A N 1
ATOM 797 C CA . GLY A 1 94 ? 15.457 3.191 3.317 1.00 90.56 94 GLY A CA 1
ATOM 798 C C . GLY A 1 94 ? 16.255 2.497 2.210 1.00 90.56 94 GLY A C 1
ATOM 799 O O . GLY A 1 94 ? 17.475 2.624 2.149 1.00 90.56 94 GLY A O 1
ATOM 800 N N . GLU A 1 95 ? 15.581 1.738 1.348 1.00 89.88 95 GLU A N 1
ATOM 801 C CA . GLU A 1 95 ? 16.226 1.051 0.237 1.00 89.88 95 GLU A CA 1
ATOM 802 C C . GLU A 1 95 ? 16.763 2.030 -0.816 1.00 89.88 95 GLU A C 1
ATOM 804 O O . GLU A 1 95 ? 16.233 3.119 -1.035 1.00 89.88 95 GLU A O 1
ATOM 809 N N . THR A 1 96 ? 17.819 1.616 -1.515 1.00 76.75 96 THR A N 1
ATOM 810 C CA . THR A 1 96 ? 18.455 2.386 -2.596 1.00 76.75 96 THR A CA 1
ATOM 811 C C . THR A 1 96 ? 18.086 1.850 -3.980 1.00 76.75 96 THR A C 1
ATOM 813 O O . THR A 1 96 ? 18.757 2.121 -4.976 1.00 76.75 96 THR A O 1
ATOM 816 N N . ASN A 1 97 ? 16.960 1.142 -4.073 1.00 68.25 97 ASN A N 1
ATOM 817 C CA . ASN A 1 97 ? 16.485 0.456 -5.275 1.00 68.25 97 ASN A CA 1
ATOM 818 C C . ASN A 1 97 ? 15.756 1.401 -6.247 1.00 68.25 97 ASN A C 1
ATOM 820 O O . ASN A 1 97 ? 14.920 0.974 -7.044 1.00 68.25 97 ASN A O 1
ATOM 824 N N . ALA A 1 98 ? 16.045 2.706 -6.179 1.00 59.56 98 ALA A N 1
ATOM 825 C CA . ALA A 1 98 ? 15.482 3.686 -7.095 1.00 59.56 98 ALA A CA 1
ATOM 826 C C . ALA A 1 98 ? 15.911 3.346 -8.532 1.00 59.56 98 ALA A C 1
ATOM 828 O O . ALA A 1 98 ? 17.124 3.302 -8.806 1.00 59.56 98 ALA A O 1
ATOM 829 N N . PRO A 1 99 ? 14.962 3.157 -9.473 1.00 60.59 99 PRO A N 1
ATOM 830 C CA . PRO A 1 99 ? 15.323 3.127 -10.880 1.00 60.59 99 PRO A CA 1
ATOM 831 C C . PRO A 1 99 ? 16.071 4.420 -11.197 1.00 60.59 99 PRO A C 1
ATOM 833 O O . PRO A 1 99 ? 15.726 5.481 -10.679 1.00 60.59 99 PRO A O 1
ATOM 836 N N . GLU A 1 100 ? 17.122 4.317 -12.004 1.00 60.59 100 GLU A N 1
ATOM 837 C CA . GLU A 1 100 ? 18.099 5.388 -12.236 1.00 60.59 100 GLU A CA 1
ATOM 838 C C . GLU A 1 100 ? 17.442 6.735 -12.576 1.00 60.59 100 GLU A C 1
ATOM 840 O O . GLU A 1 100 ? 17.819 7.761 -12.022 1.00 60.59 100 GLU A O 1
ATOM 845 N N . ARG A 1 101 ? 16.341 6.704 -13.339 1.00 60.59 101 ARG A N 1
ATOM 846 C CA . ARG A 1 101 ? 15.514 7.874 -13.692 1.00 60.59 101 ARG A CA 1
ATOM 847 C C . ARG A 1 101 ? 14.874 8.638 -12.520 1.00 60.59 101 ARG A C 1
ATOM 849 O O . ARG A 1 101 ? 14.340 9.718 -12.737 1.00 60.59 101 ARG A O 1
ATOM 856 N N . LEU A 1 102 ? 14.827 8.059 -11.321 1.00 57.62 102 LEU A N 1
ATOM 857 C CA . LEU A 1 102 ? 14.267 8.672 -10.108 1.00 57.62 102 LEU A CA 1
ATOM 858 C C . LEU A 1 102 ? 15.346 9.069 -9.092 1.00 57.62 102 LEU A C 1
ATOM 860 O O . LEU A 1 102 ? 15.009 9.563 -8.014 1.00 57.62 102 LEU A O 1
ATOM 864 N N . ARG A 1 103 ? 16.630 8.843 -9.392 1.00 60.66 103 ARG A N 1
ATOM 865 C CA . ARG A 1 103 ? 17.723 9.295 -8.529 1.00 60.66 103 ARG A CA 1
ATOM 866 C C . ARG A 1 103 ? 17.917 10.791 -8.749 1.00 60.66 103 ARG A C 1
ATOM 868 O O . ARG A 1 103 ? 18.137 11.228 -9.872 1.00 60.66 103 ARG A O 1
ATOM 875 N N . TRP A 1 104 ? 17.838 11.573 -7.677 1.00 55.00 104 TRP A N 1
ATOM 876 C CA . TRP A 1 104 ? 18.297 12.958 -7.705 1.00 55.00 104 TRP A CA 1
ATOM 877 C C . TRP A 1 104 ? 19.821 12.951 -7.835 1.00 55.00 104 TRP A C 1
ATOM 879 O O . TRP A 1 104 ? 20.519 12.551 -6.905 1.00 55.00 104 TRP A O 1
ATOM 889 N N . THR A 1 105 ? 20.333 13.347 -8.996 1.00 53.12 105 THR A N 1
ATOM 890 C CA . THR A 1 105 ? 21.749 13.682 -9.168 1.00 53.12 105 THR A CA 1
ATOM 891 C C . THR A 1 105 ? 21.967 15.108 -8.674 1.00 53.12 105 THR A C 1
ATOM 893 O O . THR A 1 105 ? 21.313 16.027 -9.169 1.00 53.12 105 THR A O 1
ATOM 896 N N . LEU A 1 106 ? 22.833 15.258 -7.668 1.00 42.94 106 LEU A N 1
ATOM 897 C CA . LEU A 1 106 ? 23.401 16.544 -7.253 1.00 42.94 106 LEU A CA 1
ATOM 898 C C . LEU A 1 106 ? 24.409 17.045 -8.290 1.00 42.94 106 LEU A C 1
ATOM 900 O O . LEU A 1 106 ? 25.104 16.184 -8.878 1.00 42.94 106 LEU A O 1
#

Foldseek 3Di:
DDPVVLLVQLCVWQVVPHDDDSVNLVCLLPPPPLVSVL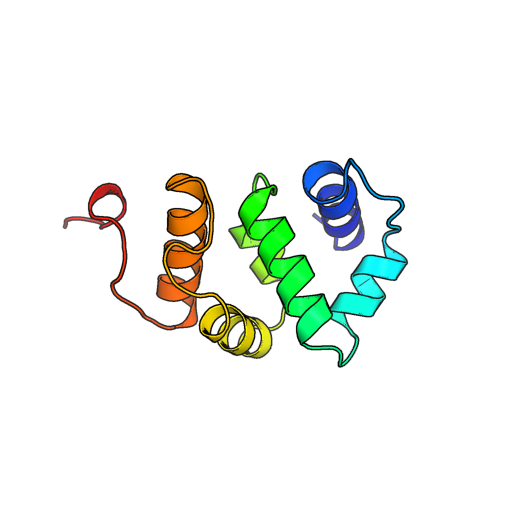VSLLSLLVTHPCSPVSCPVRHDLVSLQVSLVVDDQPPDPDPSSSQSSVVSCCVRVVDPPHDPVPDDDD

Solvent-accessible surface area (backbone atoms only — not comparable to full-atom values): 6299 Å² total; per-residue (Å²): 135,58,71,70,58,51,42,51,47,44,37,62,50,47,34,73,89,52,100,68,52,60,66,58,55,48,47,38,60,76,43,87,50,64,67,54,40,41,51,52,52,50,34,32,51,70,45,37,93,57,34,69,63,52,50,64,70,66,41,55,69,68,57,47,44,61,45,52,73,70,53,63,84,70,74,46,95,48,69,72,41,36,48,51,50,32,54,51,38,30,71,68,70,67,46,83,68,58,58,73,95,71,56,85,81,130

Mean predicted aligned error: 4.81 Å

Secondary structure (DSSP, 8-state):
--HHHHHHHHHHHH-TTS---HHHHHHHHHSS-HHHHHHHHHHHHHH-TTHHHHHHHHS-HHHHHHHHHTS-TT-SSSHHHHHHHHHHHHHHH------GGGS---

Organism: NCBI:txid1246637

pLDDT: mean 90.54, std 11.89, range [42.94, 98.31]

Nearest PDB structures (foldseek):
  4kzg-assembly1_A  TM=3.180E-01  e=1.748E+00  Danio rerio
  4kzg-assembly4_D  TM=3.091E-01  e=3.193E+00  Danio rerio
  4fzd-assembly1_A  TM=2.908E-01  e=9.045E+00  Homo sa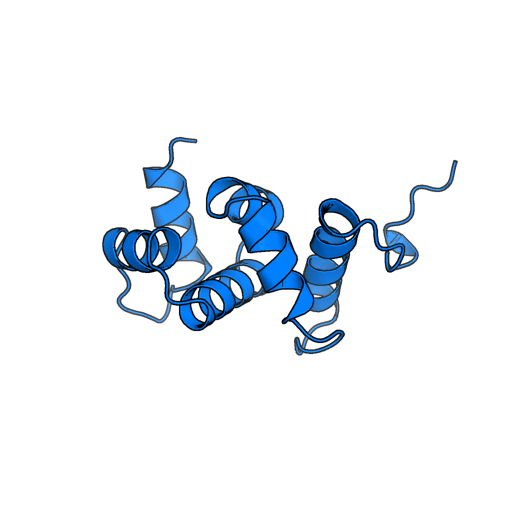piens

Sequence (106 aa):
MNETNILNTVIKECFWDYDYTTKDIENIIYGNQKDEKLYLLKKIILNSSDFFRVAKRLFKENDLKELLEKIPYGCFKHEFQNTRVAALRNHYLGETNAPERLRWTL